Protein AF-A0A7V3D584-F1 (afdb_monomer_lite)

pLDDT: mean 81.82, std 14.15, range [46.34, 98.56]

Sequence (117 aa):
MLELLAQSGSLTDSLTISPRLVRPLLVFGVLILVLASFGKVPLKYNFRNLIVRWKITLLTALAFTLVVALMTVMLAFVNGMYRLSQGSGQPGNVIVLADGATDELFSNLGYRDTSEV

Secondary structure (DSSP, 8-state):
--GGGGGGSSSSTT----HHHHHHHHHHHHHHHHHHHTT---HHHHHHHHHHTHHHHHHHHHHHHHHHHHHHHHHHHHHHHHHHHHHT--TT------TT-SSGGG----TTGGG--

Radius of gyration: 26.92 Å; chains: 1; bounding box: 64×36×62 Å

Foldseek 3Di:
DVVVVVVPPPPVVVPPPPPVVVVVVVVVVVVVVVVVPPPDDPVVVVVVVCVVPVPVNVVVVVVVVVVVVVVVVVVVVVVVVVVVVVVPDDPPDDDDFDPPDPDPVRGDQDPVNVVVD

Structure (mmCIF, N/CA/C/O backbone):
data_AF-A0A7V3D584-F1
#
_entry.id   AF-A0A7V3D584-F1
#
loop_
_atom_site.group_PDB
_atom_site.id
_atom_site.type_symbol
_atom_site.label_atom_id
_atom_site.label_alt_id
_atom_site.label_comp_id
_atom_site.label_asym_id
_atom_site.label_entity_id
_atom_site.label_seq_id
_atom_site.pdbx_PDB_ins_code
_atom_site.Cartn_x
_atom_site.Cartn_y
_atom_site.Cartn_z
_atom_site.occupancy
_atom_site.B_iso_or_equiv
_atom_site.auth_seq_id
_atom_site.auth_comp_id
_atom_site.auth_asym_id
_atom_site.auth_atom_id
_atom_site.pdbx_PDB_model_num
ATOM 1 N N . MET A 1 1 ? 3.254 -18.946 32.920 1.00 46.72 1 MET A N 1
ATOM 2 C CA . MET A 1 1 ? 4.321 -19.099 31.900 1.00 46.72 1 MET A CA 1
ATOM 3 C C . MET A 1 1 ? 3.966 -20.126 30.819 1.00 46.72 1 MET A C 1
ATOM 5 O O . MET A 1 1 ? 4.335 -19.897 29.680 1.00 46.72 1 MET A O 1
ATOM 9 N N . LEU A 1 2 ? 3.218 -21.200 31.127 1.00 46.34 2 LEU A N 1
ATOM 10 C CA . LEU A 1 2 ? 2.817 -22.226 30.143 1.00 46.34 2 LEU A CA 1
ATOM 11 C C . LEU A 1 2 ? 1.574 -21.881 29.290 1.00 46.34 2 LEU A C 1
ATOM 13 O O . LEU A 1 2 ? 1.390 -22.491 28.246 1.00 46.34 2 LEU A O 1
ATOM 17 N N . GLU A 1 3 ? 0.773 -20.871 29.652 1.00 52.44 3 GLU A N 1
ATOM 18 C CA . GLU A 1 3 ? -0.358 -20.409 28.817 1.00 52.44 3 GLU A CA 1
ATOM 19 C C . GLU A 1 3 ? 0.030 -19.416 27.704 1.00 52.44 3 GLU A C 1
ATOM 21 O O . GLU A 1 3 ? -0.744 -19.186 26.782 1.00 52.44 3 GLU A O 1
ATOM 26 N N . LEU A 1 4 ? 1.253 -18.867 27.723 1.00 49.66 4 LEU A N 1
ATOM 27 C CA . LEU A 1 4 ? 1.717 -17.906 26.707 1.00 49.66 4 LEU A CA 1
ATOM 28 C C . LEU A 1 4 ? 2.209 -18.567 25.404 1.00 49.66 4 LEU A C 1
ATOM 30 O O . LEU A 1 4 ? 2.484 -17.865 24.437 1.00 49.66 4 LEU A O 1
ATOM 34 N N . LEU A 1 5 ? 2.300 -19.902 25.351 1.00 48.53 5 LEU A N 1
ATOM 35 C CA . LEU A 1 5 ? 2.687 -20.651 24.143 1.00 48.53 5 LEU A CA 1
ATOM 36 C C . LEU A 1 5 ? 1.483 -21.168 23.331 1.00 48.53 5 LEU A C 1
ATOM 38 O O . LEU A 1 5 ? 1.647 -21.521 22.163 1.00 48.53 5 LEU A O 1
ATOM 42 N N . ALA A 1 6 ? 0.272 -21.164 23.904 1.00 52.62 6 ALA A N 1
ATOM 43 C CA . ALA A 1 6 ? -0.957 -21.583 23.218 1.00 52.62 6 ALA A CA 1
ATOM 44 C C . ALA A 1 6 ? -1.510 -20.506 22.261 1.00 52.62 6 ALA A C 1
ATOM 46 O O . ALA A 1 6 ? -2.248 -20.815 21.330 1.00 52.62 6 ALA A O 1
ATOM 47 N N . GLN A 1 7 ? -1.084 -19.249 22.420 1.00 52.94 7 GLN A N 1
ATOM 48 C CA . GLN A 1 7 ? -1.416 -18.131 21.530 1.00 52.94 7 GLN A CA 1
ATOM 49 C C . GLN A 1 7 ? -0.432 -18.014 20.346 1.00 52.94 7 GLN A C 1
ATOM 51 O O . GLN A 1 7 ? -0.128 -16.926 19.875 1.00 52.94 7 GLN A O 1
ATOM 56 N N . SER A 1 8 ? 0.110 -19.138 19.871 1.00 52.09 8 SER A N 1
ATOM 57 C CA . SER A 1 8 ? 0.903 -19.204 18.631 1.00 52.09 8 SER A CA 1
ATOM 58 C C . SER A 1 8 ? 0.227 -20.024 17.522 1.00 52.09 8 SER A C 1
ATOM 60 O O . SER A 1 8 ? 0.700 -20.021 16.390 1.00 52.09 8 SER A O 1
ATOM 62 N N . GLY A 1 9 ? -0.908 -20.676 17.816 1.00 55.09 9 GLY A N 1
ATOM 63 C CA . GLY A 1 9 ? -1.605 -21.569 16.883 1.00 55.09 9 GLY A CA 1
ATOM 64 C C . GLY A 1 9 ? -2.608 -20.913 15.924 1.00 55.09 9 GLY A C 1
ATOM 65 O O . GLY A 1 9 ? -3.108 -21.594 15.045 1.00 55.09 9 GLY A O 1
ATOM 66 N N . SER A 1 10 ? -2.923 -19.616 16.038 1.00 55.81 10 SER A N 1
ATOM 67 C CA . SER A 1 10 ? -4.038 -19.013 15.274 1.00 55.81 10 SER A CA 1
ATOM 68 C C . SER A 1 10 ? -3.647 -18.184 14.042 1.00 55.81 10 SER A C 1
ATOM 70 O O . SER A 1 10 ? -4.525 -17.668 13.352 1.00 55.81 10 SER A O 1
ATOM 72 N N . LEU A 1 11 ? -2.355 -18.049 13.726 1.00 50.94 11 LEU A N 1
ATOM 73 C CA . LEU A 1 11 ? -1.904 -17.301 12.538 1.00 50.94 11 LEU A CA 1
ATOM 74 C C . LEU A 1 11 ? -1.680 -18.192 11.306 1.00 50.94 11 LEU A C 1
ATOM 76 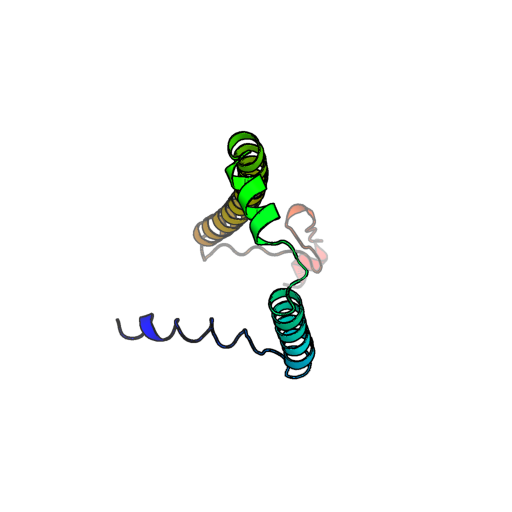O O . LEU A 1 11 ? -1.605 -17.684 10.190 1.00 50.94 11 LEU A O 1
ATOM 80 N N . THR A 1 12 ? -1.595 -19.510 11.494 1.00 57.50 12 THR A N 1
ATOM 81 C CA . THR A 1 12 ? -1.429 -20.502 10.420 1.00 57.50 12 THR A CA 1
ATOM 82 C C . THR A 1 12 ? -2.751 -21.120 9.968 1.00 57.50 12 THR A C 1
ATOM 84 O O . THR A 1 12 ? -2.862 -21.527 8.814 1.00 57.50 12 THR A O 1
ATOM 87 N N . ASP A 1 13 ? -3.769 -21.128 10.832 1.00 56.88 13 ASP A N 1
ATOM 88 C CA . ASP A 1 13 ? -5.075 -21.748 10.554 1.00 56.88 13 ASP A CA 1
ATOM 89 C C . ASP A 1 13 ? -5.997 -20.874 9.680 1.00 56.88 13 ASP A C 1
ATOM 91 O O . ASP A 1 13 ? -6.946 -21.369 9.072 1.00 56.88 13 ASP A O 1
ATOM 95 N N . SER A 1 14 ? -5.706 -19.574 9.552 1.00 56.47 14 SER A N 1
ATOM 96 C CA . SER A 1 14 ? -6.453 -18.645 8.688 1.00 56.47 14 SER A CA 1
ATOM 97 C C . SER A 1 14 ? -6.047 -18.718 7.209 1.00 56.47 14 SER A C 1
ATOM 99 O O . SER A 1 14 ? -6.767 -18.220 6.343 1.00 56.47 14 SER A O 1
ATOM 101 N N . LEU A 1 15 ? -4.938 -19.393 6.888 1.00 57.41 15 LEU A N 1
ATOM 102 C CA . LEU A 1 15 ? -4.496 -19.664 5.518 1.00 57.41 15 LEU A CA 1
ATOM 103 C C . LEU A 1 15 ? -5.101 -20.977 4.999 1.00 57.41 15 LEU A C 1
ATOM 105 O O . LEU A 1 15 ? -4.400 -21.831 4.455 1.00 57.41 15 LEU A O 1
ATOM 109 N N . THR A 1 16 ? -6.418 -21.151 5.123 1.00 64.06 16 THR A N 1
ATOM 110 C CA . THR A 1 16 ? -7.140 -22.220 4.416 1.00 64.06 16 THR A CA 1
ATOM 111 C C . THR A 1 16 ? -7.205 -21.879 2.923 1.00 64.06 16 THR A C 1
ATOM 113 O O . THR A 1 16 ? -8.223 -21.446 2.383 1.00 64.06 16 THR A O 1
ATOM 116 N N . ILE A 1 17 ? -6.073 -22.028 2.225 1.00 65.12 17 ILE A N 1
ATOM 117 C CA . ILE A 1 17 ? -5.987 -21.761 0.789 1.00 65.12 17 ILE A CA 1
ATOM 118 C C . ILE A 1 17 ? -6.870 -22.778 0.070 1.00 65.12 17 ILE A C 1
ATOM 120 O O . ILE A 1 17 ? -6.565 -23.970 0.014 1.00 65.12 17 ILE A O 1
ATOM 124 N N . SER A 1 18 ? -7.983 -22.301 -0.493 1.00 71.44 18 SER A N 1
ATOM 125 C CA . SER A 1 18 ? -8.888 -23.167 -1.242 1.00 71.44 18 SER A CA 1
ATOM 126 C C . SER A 1 18 ? -8.120 -23.868 -2.384 1.00 71.44 18 SER A C 1
ATOM 128 O O . SER A 1 18 ? -7.465 -23.197 -3.193 1.00 71.44 18 SER A O 1
ATOM 130 N N . PRO A 1 19 ? -8.195 -25.211 -2.515 1.00 72.94 19 PRO A N 1
ATOM 131 C CA . PRO A 1 19 ? -7.391 -25.968 -3.488 1.00 72.94 19 PRO A CA 1
ATOM 132 C C . PRO A 1 19 ? -7.617 -25.551 -4.949 1.00 72.94 19 PRO A C 1
ATOM 134 O O . PRO A 1 19 ? -6.797 -25.817 -5.828 1.00 72.94 19 PRO A O 1
ATOM 137 N N . ARG A 1 20 ? -8.744 -24.879 -5.216 1.00 77.25 20 ARG A N 1
ATOM 138 C CA . ARG A 1 20 ? -9.121 -24.360 -6.532 1.00 77.25 20 ARG A CA 1
ATOM 139 C C . ARG A 1 20 ? -8.316 -23.120 -6.936 1.00 77.25 20 ARG A C 1
ATOM 141 O O . ARG A 1 20 ? -8.070 -22.960 -8.125 1.00 77.25 20 ARG A O 1
ATOM 148 N N . LEU A 1 21 ? -7.865 -22.295 -5.982 1.00 76.38 21 LEU A N 1
ATOM 149 C CA . LEU A 1 21 ? -7.059 -21.089 -6.242 1.00 76.38 21 LEU A CA 1
ATOM 150 C C . LEU A 1 21 ? -5.555 -21.378 -6.336 1.00 76.38 21 LEU A C 1
ATOM 152 O O . LEU A 1 21 ? -4.828 -20.644 -7.000 1.00 76.38 21 LEU A O 1
ATOM 156 N N . VAL A 1 22 ? -5.088 -22.484 -5.751 1.00 81.44 22 VAL A N 1
ATOM 157 C CA . VAL A 1 22 ? -3.673 -22.891 -5.822 1.00 81.44 22 VAL A CA 1
ATOM 158 C C . VAL A 1 22 ? -3.251 -23.202 -7.258 1.00 81.44 22 VAL A C 1
ATOM 160 O O . VAL A 1 22 ? -2.168 -22.816 -7.686 1.00 81.44 22 VAL A O 1
ATOM 163 N N . ARG A 1 23 ? -4.116 -23.873 -8.028 1.00 84.94 23 ARG A N 1
ATOM 164 C CA . ARG A 1 23 ? -3.834 -24.267 -9.418 1.00 84.94 23 ARG A CA 1
ATOM 165 C C . ARG A 1 23 ? -3.572 -23.077 -10.352 1.00 84.94 23 ARG A C 1
ATOM 167 O O . ARG A 1 23 ? -2.517 -23.085 -10.980 1.00 84.94 23 ARG A O 1
ATOM 174 N N . PRO A 1 24 ? -4.448 -22.059 -10.466 1.00 88.00 24 PRO A N 1
ATOM 175 C CA . PRO A 1 24 ? -4.176 -20.914 -11.332 1.00 88.00 24 PRO A CA 1
ATOM 176 C C . PRO A 1 24 ? -2.968 -20.106 -10.855 1.00 88.00 24 PRO A C 1
ATOM 178 O O . PRO A 1 24 ? -2.214 -19.619 -11.688 1.00 88.00 24 PRO A O 1
ATOM 181 N N . LEU A 1 25 ? -2.737 -20.012 -9.542 1.00 87.81 25 LEU A N 1
ATOM 182 C CA . LEU A 1 25 ? -1.601 -19.279 -8.981 1.00 87.81 25 LEU A CA 1
ATOM 183 C C . LEU A 1 25 ? -0.268 -19.982 -9.284 1.00 87.81 25 LEU A C 1
ATOM 185 O O . LEU A 1 25 ? 0.693 -19.329 -9.687 1.00 87.81 25 LEU A O 1
ATOM 189 N N . LEU A 1 26 ? -0.239 -21.317 -9.203 1.00 88.81 26 LEU A N 1
ATOM 190 C CA . LEU A 1 26 ? 0.890 -22.126 -9.666 1.00 88.81 26 LEU A CA 1
ATOM 191 C C . LEU A 1 26 ? 1.100 -22.006 -11.174 1.00 88.81 26 LEU A C 1
ATOM 193 O O . LEU A 1 26 ? 2.225 -21.778 -11.602 1.00 88.81 26 LEU A O 1
ATOM 197 N N . VAL A 1 27 ? 0.043 -22.127 -11.981 1.00 91.62 27 VAL A N 1
ATOM 198 C CA . VAL A 1 27 ? 0.143 -21.989 -13.444 1.00 91.62 27 VAL A CA 1
ATOM 199 C C . VAL A 1 27 ? 0.671 -20.606 -13.817 1.00 91.62 27 VAL A C 1
ATOM 201 O O . VAL A 1 27 ? 1.560 -20.511 -14.654 1.00 91.62 27 VAL A O 1
ATOM 204 N N . PHE A 1 28 ? 0.190 -19.546 -13.169 1.00 90.56 28 PHE A N 1
ATOM 205 C CA . PHE A 1 28 ? 0.657 -18.180 -13.388 1.00 90.56 28 PHE A CA 1
ATOM 206 C C . PHE A 1 28 ? 2.122 -17.999 -12.971 1.00 90.56 28 PHE A C 1
ATOM 208 O O . PHE A 1 28 ? 2.907 -17.422 -13.720 1.00 90.56 28 PHE A O 1
ATOM 215 N N . GLY A 1 29 ? 2.519 -18.549 -11.820 1.00 91.00 29 GLY A N 1
ATOM 216 C CA . GLY A 1 29 ? 3.911 -18.548 -11.370 1.00 91.00 29 GLY A CA 1
ATOM 217 C C . GLY A 1 29 ? 4.840 -19.294 -12.331 1.00 91.00 29 GLY A C 1
ATOM 218 O O . GLY A 1 29 ? 5.872 -18.754 -12.725 1.00 91.00 29 GLY A O 1
ATOM 219 N N . VAL A 1 30 ? 4.449 -20.496 -12.773 1.00 91.19 30 VAL A N 1
ATOM 220 C CA . VAL A 1 30 ? 5.193 -21.280 -13.773 1.00 91.19 30 VAL A CA 1
ATOM 221 C C . VAL A 1 30 ? 5.248 -20.543 -15.108 1.00 91.19 30 VAL A C 1
ATOM 223 O O . VAL A 1 30 ? 6.313 -20.484 -15.710 1.00 91.19 30 VAL A O 1
ATOM 226 N N . LEU A 1 31 ? 4.151 -19.926 -15.552 1.00 89.19 31 LEU A N 1
ATOM 227 C CA . LEU A 1 31 ? 4.102 -19.124 -16.775 1.00 89.19 31 LEU A CA 1
ATOM 228 C C . LEU A 1 31 ? 5.077 -17.941 -16.708 1.00 89.19 31 LEU A C 1
ATOM 230 O O . LEU A 1 31 ? 5.817 -17.720 -17.663 1.00 89.19 31 LEU A O 1
ATOM 234 N N . ILE A 1 32 ? 5.117 -17.211 -15.588 1.00 87.50 32 ILE A N 1
ATOM 235 C CA . ILE A 1 32 ? 6.080 -16.123 -15.362 1.00 87.50 32 ILE A CA 1
ATOM 236 C C . ILE A 1 32 ? 7.513 -16.653 -15.417 1.00 87.50 32 ILE A C 1
ATOM 238 O O . ILE A 1 32 ? 8.365 -16.035 -16.054 1.00 87.50 32 ILE A O 1
ATOM 242 N N . LEU A 1 33 ? 7.780 -17.793 -14.779 1.00 86.62 33 LEU A N 1
ATOM 243 C CA . LEU A 1 33 ? 9.111 -18.401 -14.732 1.00 86.62 33 LEU A CA 1
ATOM 244 C C . LEU A 1 33 ? 9.552 -18.859 -16.130 1.00 86.62 33 LEU A C 1
ATOM 246 O O . LEU A 1 33 ? 10.656 -18.544 -16.560 1.00 86.62 33 LEU A O 1
ATOM 250 N N . VAL A 1 34 ? 8.654 -19.492 -16.887 1.00 87.25 34 VAL A N 1
ATOM 251 C CA . VAL A 1 34 ? 8.845 -19.858 -18.296 1.00 87.25 34 VAL A CA 1
ATOM 252 C C . VAL A 1 34 ? 9.102 -18.606 -19.139 1.00 87.25 34 VAL A C 1
ATOM 254 O O . VAL A 1 34 ? 10.110 -18.553 -19.836 1.00 87.25 34 VAL A O 1
ATOM 257 N N . LEU A 1 35 ? 8.281 -17.554 -19.042 1.00 84.06 35 LEU A N 1
ATOM 258 C CA . LEU A 1 35 ? 8.512 -16.298 -19.773 1.00 84.06 35 LEU A CA 1
ATOM 259 C C . LEU A 1 35 ? 9.866 -15.661 -19.429 1.00 84.06 35 LEU A C 1
ATOM 261 O O . LEU A 1 35 ? 10.540 -15.128 -20.312 1.00 84.06 35 LEU A O 1
ATOM 265 N N . ALA A 1 36 ? 10.261 -15.712 -18.157 1.00 79.81 36 ALA A N 1
ATOM 266 C CA . ALA A 1 36 ? 11.539 -15.191 -17.693 1.00 79.81 36 ALA A CA 1
ATOM 267 C C . ALA A 1 36 ? 12.727 -16.038 -18.190 1.00 79.81 36 ALA A C 1
ATOM 269 O O . ALA A 1 36 ? 13.761 -15.474 -18.552 1.00 79.81 36 ALA A O 1
ATOM 270 N N . SER A 1 37 ? 12.589 -17.369 -18.246 1.00 78.75 37 SER A N 1
ATOM 271 C CA . SER A 1 37 ? 13.627 -18.304 -18.708 1.00 78.75 37 SER A CA 1
ATOM 272 C C . SER A 1 37 ? 13.762 -18.355 -20.231 1.00 78.75 37 SER A C 1
ATOM 274 O O . SER A 1 37 ? 14.882 -18.427 -20.736 1.00 78.75 37 SER A O 1
ATOM 276 N N . PHE A 1 38 ? 12.665 -18.243 -20.985 1.00 75.88 38 PHE A N 1
ATOM 277 C CA . PHE A 1 38 ? 12.665 -18.170 -22.452 1.00 75.88 38 PHE A CA 1
ATOM 278 C C . PHE A 1 38 ? 13.029 -16.754 -22.956 1.00 75.88 38 PHE A C 1
ATOM 280 O O . PHE A 1 38 ? 12.366 -16.164 -23.804 1.00 75.88 38 PHE A O 1
ATOM 287 N N . GLY A 1 39 ? 14.120 -16.198 -22.424 1.00 63.69 39 GLY A N 1
ATOM 288 C CA . GLY A 1 39 ? 15.165 -15.476 -23.161 1.00 63.69 39 GLY A CA 1
ATOM 289 C C . GLY A 1 39 ? 14.836 -14.239 -24.006 1.00 63.69 39 GLY A C 1
ATOM 290 O O . GLY A 1 39 ? 15.724 -13.788 -24.726 1.00 63.69 39 GLY A O 1
ATOM 291 N N . LYS A 1 40 ? 13.626 -13.670 -23.968 1.00 65.94 40 LYS A N 1
ATOM 292 C CA . LYS A 1 40 ? 13.298 -12.439 -24.723 1.00 65.94 40 LYS A CA 1
ATOM 293 C C . LYS A 1 40 ? 12.764 -11.279 -23.887 1.00 65.94 40 LYS A C 1
ATOM 295 O O . LYS A 1 40 ? 12.526 -10.212 -24.445 1.00 65.94 40 LYS A O 1
ATOM 300 N N . VAL A 1 41 ? 12.634 -11.425 -22.568 1.00 68.19 41 VAL A N 1
ATOM 301 C CA . VAL A 1 41 ? 12.308 -10.291 -21.692 1.00 68.19 41 VAL A CA 1
ATOM 302 C C . VAL A 1 41 ? 13.616 -9.672 -21.188 1.00 68.19 41 VAL A C 1
ATOM 304 O O . VAL A 1 41 ? 14.321 -10.308 -20.401 1.00 68.19 41 VAL A O 1
ATOM 307 N N . PRO A 1 42 ? 13.987 -8.446 -21.603 1.00 74.19 42 PRO A N 1
ATOM 308 C CA . PRO A 1 42 ? 15.236 -7.811 -21.191 1.00 74.19 42 PRO A CA 1
ATOM 309 C C . PRO A 1 42 ? 15.146 -7.270 -19.748 1.00 74.19 42 PRO A C 1
ATOM 311 O O . PRO A 1 42 ? 15.323 -6.080 -19.494 1.00 74.19 42 PRO A O 1
ATOM 314 N N . LEU A 1 43 ? 14.906 -8.146 -18.765 1.00 76.25 43 LEU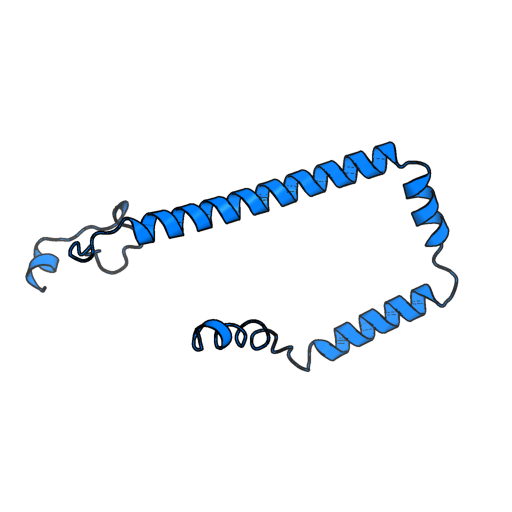 A N 1
ATOM 315 C CA . LEU A 1 43 ? 14.802 -7.788 -17.341 1.00 76.25 43 LEU A CA 1
ATOM 316 C C . LEU A 1 43 ? 16.084 -7.121 -16.829 1.00 76.25 43 LEU A C 1
ATOM 318 O O . LEU A 1 43 ? 16.029 -6.117 -16.120 1.00 76.25 43 LEU A O 1
ATOM 322 N N . LYS A 1 44 ? 17.247 -7.614 -17.270 1.00 80.12 44 LYS A N 1
ATOM 323 C CA . LYS A 1 44 ? 18.556 -7.032 -16.942 1.00 80.12 44 LYS A CA 1
ATOM 324 C C . LYS A 1 44 ? 18.686 -5.581 -17.418 1.00 80.12 44 LYS A C 1
ATOM 326 O O . LYS A 1 44 ? 19.342 -4.782 -16.754 1.00 80.12 44 LYS A O 1
ATOM 331 N N . TYR A 1 45 ? 18.057 -5.226 -18.540 1.00 82.06 45 TYR A N 1
ATOM 332 C CA . TYR A 1 45 ? 18.061 -3.852 -19.042 1.00 82.06 45 TYR A CA 1
ATOM 333 C C . TYR A 1 45 ? 17.201 -2.939 -18.164 1.00 82.06 45 TYR A C 1
ATOM 335 O O . TYR A 1 45 ? 17.669 -1.874 -17.766 1.00 82.06 45 TYR A O 1
ATOM 343 N N . ASN A 1 46 ? 15.996 -3.389 -17.795 1.00 80.88 46 ASN A N 1
ATOM 344 C CA . ASN A 1 46 ? 15.097 -2.639 -16.915 1.00 80.88 46 ASN A CA 1
ATOM 345 C C . ASN A 1 46 ? 15.733 -2.388 -15.542 1.00 80.88 46 ASN A C 1
ATOM 347 O O . ASN A 1 46 ? 15.781 -1.246 -15.093 1.00 80.88 46 ASN A O 1
ATOM 351 N N . PHE A 1 47 ? 16.321 -3.413 -14.916 1.00 84.62 47 PHE A N 1
ATOM 352 C CA . PHE A 1 47 ? 17.031 -3.251 -13.641 1.00 84.62 47 PHE A CA 1
ATOM 353 C C . PHE A 1 47 ? 18.237 -2.317 -13.749 1.00 84.62 47 PHE A C 1
ATOM 355 O O . PHE A 1 47 ? 18.431 -1.452 -12.894 1.00 84.62 47 PHE A O 1
ATOM 362 N N . ARG A 1 48 ? 19.028 -2.431 -14.823 1.00 86.50 48 ARG A N 1
ATOM 363 C CA . ARG A 1 48 ? 20.141 -1.503 -15.056 1.00 86.50 48 ARG A CA 1
ATOM 364 C C . ARG A 1 48 ? 19.642 -0.067 -15.215 1.00 86.50 48 ARG A C 1
ATOM 366 O O . ARG A 1 48 ? 20.274 0.843 -14.694 1.00 86.50 48 ARG A O 1
ATOM 373 N N . ASN A 1 49 ? 18.508 0.143 -15.881 1.00 84.12 49 ASN A N 1
ATOM 374 C CA . ASN A 1 49 ? 17.909 1.467 -16.037 1.00 84.12 49 ASN A CA 1
ATOM 375 C C . ASN A 1 49 ? 17.485 2.085 -14.689 1.00 84.12 49 ASN A C 1
ATOM 377 O O . ASN A 1 49 ? 17.721 3.274 -14.473 1.00 84.12 49 ASN A O 1
ATOM 381 N N . LEU A 1 50 ? 16.950 1.282 -13.760 1.00 87.44 50 LEU A N 1
ATOM 382 C CA . LEU A 1 50 ? 16.625 1.733 -12.398 1.00 87.44 50 LEU A CA 1
ATOM 383 C C . LEU A 1 50 ? 17.878 2.191 -11.632 1.00 87.44 50 LEU A C 1
ATOM 385 O O . LEU A 1 50 ? 17.856 3.233 -10.979 1.00 87.44 50 LEU A O 1
ATOM 389 N N . ILE A 1 51 ? 18.988 1.456 -11.765 1.00 88.56 51 ILE A N 1
ATOM 390 C CA . ILE A 1 51 ? 20.265 1.775 -11.103 1.00 88.56 51 ILE A CA 1
ATOM 391 C C . ILE A 1 51 ? 20.919 3.019 -11.724 1.00 88.56 51 ILE A C 1
ATOM 393 O O . ILE A 1 51 ? 21.393 3.900 -11.009 1.00 88.56 51 ILE A O 1
ATOM 397 N N . VAL A 1 52 ? 20.912 3.139 -13.055 1.00 91.19 52 VAL A N 1
ATOM 398 C CA . VAL A 1 52 ? 21.491 4.299 -13.757 1.00 91.19 52 VAL A CA 1
ATOM 399 C C . VAL A 1 52 ? 20.734 5.590 -13.413 1.00 91.19 52 VAL A C 1
ATOM 401 O O . VAL A 1 52 ? 21.349 6.648 -13.292 1.00 91.19 52 VAL A O 1
ATOM 404 N N . ARG A 1 53 ? 19.414 5.516 -13.190 1.00 89.94 53 ARG A N 1
ATOM 405 C CA . ARG A 1 53 ? 18.564 6.648 -12.770 1.00 89.94 53 ARG A CA 1
ATOM 406 C C . ARG A 1 53 ? 18.096 6.517 -11.316 1.00 89.94 53 ARG A C 1
ATOM 408 O O . ARG A 1 53 ? 16.932 6.781 -11.005 1.00 89.94 53 ARG A O 1
ATOM 415 N N . TRP A 1 54 ? 19.003 6.137 -10.417 1.00 90.19 54 TRP A N 1
ATOM 416 C CA . TRP A 1 54 ? 18.677 5.858 -9.013 1.00 90.19 54 TRP A CA 1
ATOM 417 C C . TRP A 1 54 ? 18.001 7.031 -8.290 1.00 90.19 54 TRP A C 1
ATOM 419 O O . TRP A 1 54 ? 17.124 6.802 -7.470 1.00 90.19 54 TRP A O 1
ATOM 429 N N . LYS A 1 55 ? 18.335 8.285 -8.629 1.00 93.56 55 LYS A N 1
ATOM 430 C CA . LYS A 1 55 ? 17.752 9.475 -7.983 1.00 93.56 55 LYS A CA 1
ATOM 431 C C . LYS A 1 55 ? 16.242 9.593 -8.206 1.00 93.56 55 LYS A C 1
ATOM 433 O O . LYS A 1 55 ? 15.494 9.754 -7.250 1.00 93.56 55 LYS A O 1
ATOM 438 N N . ILE A 1 56 ? 15.793 9.493 -9.461 1.00 94.44 56 ILE A N 1
ATOM 439 C CA . ILE A 1 56 ? 14.364 9.586 -9.798 1.00 94.44 56 ILE A CA 1
ATOM 440 C C . ILE A 1 56 ? 13.630 8.350 -9.275 1.00 94.44 56 ILE A C 1
ATOM 442 O O . ILE A 1 56 ? 12.580 8.482 -8.658 1.00 94.44 56 ILE A O 1
ATOM 446 N 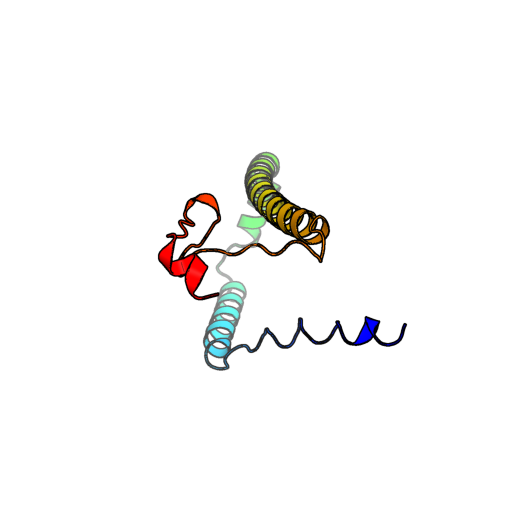N . THR A 1 57 ? 14.215 7.163 -9.451 1.00 93.12 57 THR A N 1
ATOM 447 C CA . THR A 1 57 ? 13.632 5.908 -8.952 1.00 93.12 57 THR A CA 1
ATOM 448 C C . THR A 1 57 ? 13.434 5.941 -7.434 1.00 93.12 57 THR A C 1
ATOM 450 O O . THR A 1 57 ? 12.377 5.553 -6.943 1.00 93.12 57 THR A O 1
ATOM 453 N N . LEU A 1 58 ? 14.421 6.449 -6.688 1.00 94.69 58 LEU A N 1
ATOM 454 C CA . LEU A 1 58 ? 14.347 6.585 -5.235 1.00 94.69 58 LEU A CA 1
ATOM 455 C C . LEU A 1 58 ? 13.294 7.612 -4.818 1.00 94.69 58 LEU A C 1
ATOM 457 O O . LEU A 1 58 ? 12.549 7.347 -3.883 1.00 94.69 58 LEU A O 1
ATOM 461 N N . LEU A 1 59 ? 13.175 8.736 -5.531 1.00 96.75 59 LEU A N 1
ATOM 462 C CA . LEU A 1 59 ? 12.122 9.722 -5.275 1.00 96.75 59 LEU A CA 1
ATOM 463 C C . LEU A 1 59 ? 10.724 9.105 -5.434 1.00 96.75 59 LEU A C 1
ATOM 465 O O . LEU A 1 59 ? 9.867 9.290 -4.571 1.00 96.75 59 LEU A O 1
ATOM 469 N N . THR A 1 60 ? 10.503 8.335 -6.501 1.00 95.19 60 THR A N 1
ATOM 470 C CA . THR A 1 60 ? 9.233 7.634 -6.730 1.00 95.19 60 THR A CA 1
ATOM 471 C C . THR A 1 60 ? 8.968 6.589 -5.645 1.00 95.19 60 THR A C 1
ATOM 473 O O . THR A 1 60 ? 7.877 6.554 -5.081 1.00 95.19 60 THR A O 1
ATOM 476 N N . ALA A 1 61 ? 9.965 5.769 -5.302 1.00 96.06 61 ALA A N 1
ATOM 477 C CA . ALA A 1 61 ? 9.837 4.766 -4.246 1.00 96.06 61 ALA A CA 1
ATOM 478 C C . ALA A 1 61 ? 9.541 5.398 -2.875 1.00 96.06 61 ALA A C 1
ATOM 480 O O . ALA A 1 61 ? 8.690 4.896 -2.140 1.00 96.06 61 ALA A O 1
ATOM 481 N N . LEU A 1 62 ? 10.191 6.519 -2.548 1.00 97.81 62 LEU A N 1
ATOM 482 C CA . LEU A 1 62 ? 9.955 7.275 -1.318 1.00 97.81 62 LEU A CA 1
ATOM 483 C C . LEU A 1 62 ? 8.521 7.808 -1.290 1.00 97.81 62 LEU A C 1
ATOM 485 O O . LEU A 1 62 ? 7.827 7.598 -0.299 1.00 97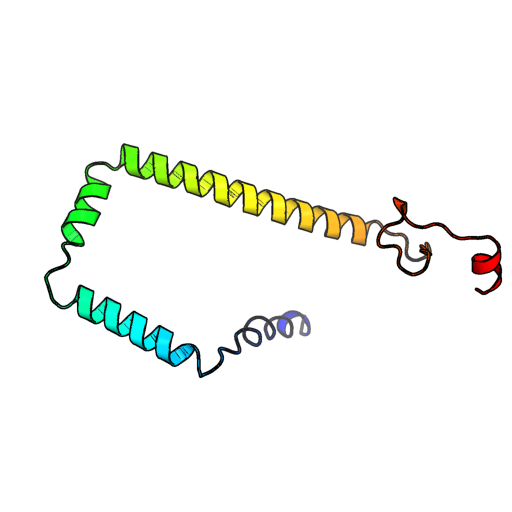.81 62 LEU A O 1
ATOM 489 N N . ALA A 1 63 ? 8.044 8.415 -2.381 1.00 97.38 63 ALA A N 1
ATOM 490 C CA . ALA A 1 63 ? 6.676 8.920 -2.463 1.00 97.38 63 ALA A CA 1
ATOM 491 C C . ALA A 1 63 ? 5.639 7.824 -2.159 1.00 97.38 63 ALA A C 1
ATOM 493 O O . ALA A 1 63 ? 4.780 8.015 -1.300 1.00 97.38 63 ALA A O 1
ATOM 494 N N . PHE A 1 64 ? 5.760 6.648 -2.786 1.00 98.00 64 PHE A N 1
ATOM 495 C CA . PHE A 1 64 ? 4.866 5.520 -2.500 1.00 98.00 64 PHE A CA 1
ATOM 496 C C . PHE A 1 64 ? 5.005 5.005 -1.065 1.00 98.00 64 PHE A C 1
ATOM 498 O O . PHE A 1 64 ? 3.999 4.760 -0.400 1.00 98.00 64 PHE A O 1
ATOM 505 N N . THR A 1 65 ? 6.237 4.874 -0.570 1.00 98.25 65 THR A N 1
ATOM 506 C CA . THR A 1 65 ? 6.502 4.408 0.799 1.00 98.25 65 THR A CA 1
ATOM 507 C C . THR A 1 65 ? 5.856 5.330 1.823 1.00 98.25 65 THR A C 1
ATOM 509 O O . THR A 1 65 ? 5.228 4.853 2.762 1.00 98.25 65 THR A O 1
ATOM 512 N N . LEU A 1 66 ? 5.958 6.644 1.624 1.00 98.31 66 LEU A N 1
ATOM 513 C CA . LEU A 1 66 ? 5.359 7.638 2.505 1.00 98.31 66 LEU A CA 1
ATOM 514 C C . LEU A 1 66 ? 3.833 7.514 2.523 1.00 98.31 66 LEU A C 1
ATOM 516 O O . LEU A 1 66 ? 3.248 7.497 3.600 1.00 98.31 66 LEU A O 1
ATOM 520 N N . VAL A 1 67 ? 3.187 7.365 1.363 1.00 98.38 67 VAL A N 1
ATOM 521 C CA . VAL A 1 67 ? 1.726 7.185 1.286 1.00 98.38 67 VAL A CA 1
ATOM 522 C C . VAL A 1 67 ? 1.283 5.919 2.024 1.00 98.38 67 VAL A C 1
ATOM 524 O O . VAL A 1 67 ? 0.376 5.973 2.854 1.00 98.38 67 VAL A O 1
ATOM 527 N N . VAL A 1 68 ? 1.946 4.787 1.774 1.00 98.25 68 VAL A N 1
ATOM 528 C CA . VAL A 1 68 ? 1.631 3.517 2.449 1.00 98.25 68 VAL A CA 1
ATOM 529 C C . VAL A 1 68 ? 1.889 3.614 3.954 1.00 98.25 68 VAL A C 1
ATOM 531 O O . VAL A 1 68 ? 1.075 3.139 4.749 1.00 98.25 68 VAL A O 1
ATOM 534 N N . ALA A 1 69 ? 2.983 4.262 4.362 1.00 98.38 69 ALA A N 1
ATOM 535 C CA . ALA A 1 69 ? 3.301 4.489 5.765 1.00 98.38 69 ALA A CA 1
ATOM 536 C C . ALA A 1 69 ? 2.226 5.342 6.444 1.00 98.38 69 ALA A C 1
ATOM 538 O O . ALA A 1 69 ? 1.762 4.972 7.517 1.00 98.38 69 ALA A O 1
ATOM 539 N N . LEU A 1 70 ? 1.769 6.423 5.805 1.00 98.44 70 LEU A N 1
ATOM 540 C CA . LEU A 1 70 ? 0.678 7.248 6.325 1.00 98.44 70 LEU A CA 1
ATOM 541 C C . LEU A 1 70 ? -0.599 6.432 6.517 1.00 98.44 70 LEU A C 1
ATOM 543 O O . LEU A 1 70 ? -1.178 6.470 7.600 1.00 98.44 70 LEU A O 1
ATOM 547 N N . MET A 1 71 ? -1.015 5.655 5.511 1.00 98.56 71 MET A N 1
ATOM 548 C CA . MET A 1 71 ? -2.185 4.779 5.651 1.00 98.56 71 MET A CA 1
ATOM 549 C C . MET A 1 71 ? -2.017 3.804 6.819 1.00 98.56 71 MET A C 1
ATOM 551 O O . MET A 1 71 ? -2.909 3.675 7.655 1.00 98.56 71 MET A O 1
ATOM 555 N N . THR A 1 72 ? -0.853 3.168 6.919 1.00 98.19 72 THR A N 1
ATOM 556 C CA . THR A 1 72 ? -0.551 2.202 7.982 1.00 98.19 72 THR A CA 1
ATOM 557 C C . THR A 1 72 ? -0.585 2.855 9.365 1.00 98.19 72 THR A C 1
ATOM 559 O O . THR A 1 72 ? -1.190 2.307 10.283 1.00 98.19 72 THR A O 1
ATOM 562 N N . VAL A 1 73 ? 0.011 4.041 9.517 1.00 98.44 73 VAL A N 1
ATOM 563 C CA . VAL A 1 73 ? 0.025 4.798 10.777 1.00 98.44 73 VAL A CA 1
ATOM 564 C C . VAL A 1 73 ? -1.381 5.238 11.163 1.00 98.44 73 VAL A C 1
ATOM 566 O O . VAL A 1 73 ? -1.747 5.092 12.323 1.00 98.44 73 VAL A O 1
ATOM 569 N N . MET A 1 74 ? -2.195 5.716 10.219 1.00 98.44 74 MET A N 1
ATOM 570 C CA . MET A 1 74 ? -3.586 6.085 10.504 1.00 98.44 74 MET A CA 1
ATOM 571 C C . MET A 1 74 ? -4.403 4.879 10.982 1.00 98.44 74 MET A C 1
ATOM 573 O O . MET A 1 74 ? -5.115 4.981 11.979 1.00 98.44 74 MET A O 1
ATOM 577 N N . LEU A 1 75 ? -4.257 3.715 10.340 1.00 98.00 75 LEU A N 1
ATOM 578 C CA . LEU A 1 75 ? -4.917 2.486 10.793 1.00 98.00 75 LEU A CA 1
ATOM 579 C C . LEU A 1 75 ? -4.412 2.045 12.172 1.00 98.00 75 LEU A C 1
ATOM 581 O O . LEU A 1 75 ? -5.205 1.645 13.024 1.00 98.00 75 LEU A O 1
ATOM 585 N N . ALA A 1 76 ? -3.102 2.111 12.410 1.00 97.69 76 ALA A N 1
ATOM 586 C CA . ALA A 1 76 ? -2.517 1.778 13.704 1.00 97.69 76 ALA A CA 1
ATOM 587 C C . ALA A 1 76 ? -2.999 2.736 14.802 1.00 97.69 76 ALA A C 1
ATOM 589 O O . ALA A 1 76 ? -3.300 2.293 15.907 1.00 97.69 76 ALA A O 1
ATOM 590 N N . PHE A 1 77 ? -3.134 4.024 14.487 1.00 97.50 77 PHE A N 1
ATOM 591 C CA . PHE A 1 77 ? -3.665 5.039 15.387 1.00 97.50 77 PHE A CA 1
ATOM 592 C C . PHE A 1 77 ? -5.124 4.757 15.754 1.00 97.50 77 PHE A C 1
ATOM 594 O O . PHE A 1 77 ? -5.441 4.708 16.937 1.00 97.50 77 PHE A O 1
ATOM 601 N N . VAL A 1 78 ? -5.988 4.482 14.771 1.00 96.31 78 VAL A N 1
ATOM 602 C CA . VAL A 1 78 ? -7.392 4.103 15.017 1.00 96.31 78 VAL A CA 1
ATOM 603 C C . VAL A 1 78 ? -7.478 2.857 15.905 1.00 96.31 78 VAL A C 1
ATOM 605 O O . VAL A 1 78 ? -8.194 2.848 16.904 1.00 96.31 78 VAL A O 1
ATOM 608 N N . ASN A 1 79 ? -6.684 1.826 15.609 1.00 95.62 79 ASN A N 1
ATOM 609 C CA . ASN A 1 79 ? -6.597 0.634 16.457 1.00 95.62 79 ASN A CA 1
ATOM 610 C C . ASN A 1 79 ? -6.078 0.946 17.870 1.00 95.62 79 ASN A C 1
ATOM 612 O O . ASN A 1 79 ? -6.532 0.346 18.844 1.00 95.62 79 ASN A O 1
ATOM 616 N N . GLY A 1 80 ? -5.136 1.879 17.992 1.00 94.00 80 GLY A N 1
ATOM 617 C CA . GLY A 1 80 ? -4.644 2.381 19.270 1.00 94.00 80 GLY A CA 1
ATOM 618 C C . GLY A 1 80 ? -5.745 3.063 20.077 1.00 94.00 80 GLY A C 1
ATOM 619 O O . GLY A 1 80 ? -5.921 2.739 21.247 1.00 94.00 80 GLY A O 1
ATOM 620 N N . MET A 1 81 ? -6.536 3.930 19.443 1.00 94.62 81 MET A N 1
ATOM 621 C CA . MET A 1 81 ? -7.679 4.593 20.074 1.00 94.62 81 MET A CA 1
ATOM 622 C C . MET A 1 81 ? -8.705 3.581 20.588 1.00 94.62 81 MET A C 1
ATOM 624 O O . MET A 1 81 ? -9.082 3.660 21.754 1.00 94.62 81 MET A O 1
ATOM 628 N N . TYR A 1 82 ? -9.072 2.568 19.792 1.00 91.81 82 TYR A N 1
ATOM 629 C CA . TYR A 1 82 ? -9.965 1.499 20.260 1.00 91.81 82 TYR A CA 1
ATOM 630 C C . TYR A 1 82 ? -9.429 0.790 21.511 1.00 91.81 82 TYR A C 1
ATOM 632 O O . TYR A 1 82 ? -10.182 0.542 22.451 1.00 91.81 82 TYR A O 1
ATOM 640 N N . ARG A 1 83 ? -8.124 0.497 21.557 1.00 90.69 83 ARG A N 1
ATOM 641 C CA . ARG A 1 83 ? -7.489 -0.150 22.718 1.00 90.69 83 ARG A CA 1
ATOM 642 C C . ARG A 1 83 ? -7.487 0.745 23.956 1.00 90.69 83 ARG A C 1
ATOM 644 O O . ARG A 1 83 ? -7.722 0.250 25.055 1.00 90.69 83 ARG A O 1
ATOM 651 N N . LEU A 1 84 ? -7.230 2.041 23.783 1.00 91.19 84 LEU A N 1
ATOM 652 C CA . LEU A 1 84 ? -7.258 3.010 24.880 1.00 91.19 84 LEU A CA 1
ATOM 653 C C . LEU A 1 84 ? -8.674 3.155 25.449 1.00 91.19 84 LEU A C 1
ATOM 655 O O . LEU A 1 84 ? -8.846 3.069 26.663 1.00 91.19 84 LEU A O 1
ATOM 659 N N . SER A 1 85 ? -9.681 3.286 24.582 1.00 85.44 85 SER A N 1
ATOM 660 C CA . SER A 1 85 ? -11.083 3.428 24.990 1.00 85.44 85 SER A CA 1
ATOM 661 C C . SER A 1 85 ? -11.637 2.178 25.680 1.00 85.44 85 SER A C 1
ATOM 663 O O . SER A 1 85 ? -12.380 2.299 26.652 1.00 85.44 85 SER A O 1
ATOM 665 N N . GLN A 1 86 ? -11.246 0.978 25.236 1.00 83.25 86 GLN A N 1
ATOM 666 C CA . GLN A 1 86 ? -11.624 -0.273 25.909 1.00 83.25 86 GLN A CA 1
ATOM 667 C C . GLN A 1 86 ? -11.040 -0.372 27.326 1.00 83.25 86 GLN A C 1
ATOM 669 O O . GLN A 1 86 ? -11.709 -0.863 28.230 1.00 83.25 86 GLN A O 1
ATOM 674 N N . GLY A 1 87 ? -9.805 0.099 27.528 1.00 79.81 87 GLY A N 1
ATOM 675 C CA . GLY A 1 87 ? -9.138 0.055 28.832 1.00 79.81 87 GLY A CA 1
ATOM 676 C C . GLY A 1 87 ? -9.601 1.130 29.819 1.00 79.81 87 GLY A C 1
ATOM 677 O O . GLY A 1 87 ? -9.422 0.958 31.021 1.00 79.81 87 GLY A O 1
ATOM 678 N N . SER A 1 88 ? -10.188 2.230 29.338 1.00 80.81 88 SER A N 1
ATOM 679 C CA . SER A 1 88 ? -10.643 3.343 30.184 1.00 80.81 88 SER A CA 1
ATOM 680 C C . SER A 1 88 ? -12.040 3.162 30.791 1.00 80.81 88 SER A C 1
ATOM 682 O O . SER A 1 88 ? -12.462 3.993 31.593 1.00 80.81 88 SER A O 1
ATOM 684 N N . GLY A 1 89 ? -12.782 2.122 30.403 1.00 79.38 89 GLY A N 1
ATOM 685 C CA . GLY A 1 89 ? -14.131 1.876 30.916 1.00 79.38 89 GLY A CA 1
ATOM 686 C C . GLY A 1 89 ? -14.135 1.401 32.372 1.00 79.38 89 GLY A C 1
ATOM 687 O O . GLY A 1 89 ? -13.348 0.539 32.755 1.00 79.38 89 GLY A O 1
ATOM 688 N N . GLN A 1 90 ? -15.057 1.927 33.185 1.00 81.25 90 GLN A N 1
ATOM 689 C CA . GLN A 1 90 ? -15.308 1.412 34.533 1.00 81.25 90 GLN A CA 1
ATOM 690 C C . GLN A 1 90 ? -16.249 0.195 34.450 1.00 81.25 90 GLN A C 1
ATOM 692 O O . GLN A 1 90 ? -17.353 0.351 33.927 1.00 81.25 90 GLN A O 1
ATOM 697 N N . PRO A 1 91 ? -15.903 -0.982 35.014 1.00 80.62 91 PRO A N 1
ATOM 698 C CA . PRO A 1 91 ? -16.696 -2.212 34.863 1.00 80.62 91 PRO A CA 1
ATOM 699 C C . 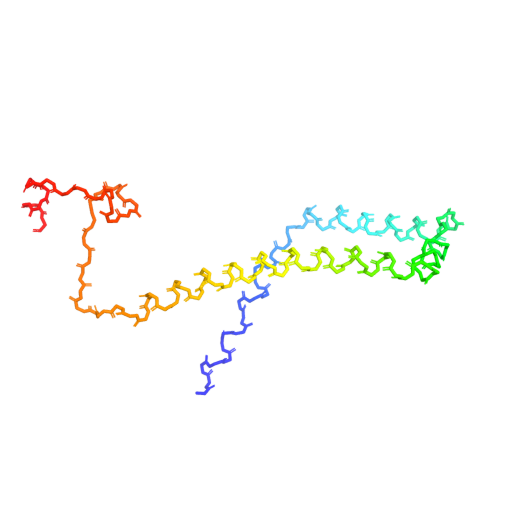PRO A 1 91 ? -18.138 -2.144 35.387 1.00 80.62 91 PRO A C 1
ATOM 701 O O . PRO A 1 91 ? -18.950 -2.997 35.054 1.00 80.62 91 PRO A O 1
ATOM 704 N N . GLY A 1 92 ? -18.456 -1.157 36.230 1.00 81.81 92 GLY A N 1
ATOM 705 C CA . GLY A 1 92 ? -19.805 -0.933 36.757 1.00 81.81 92 GLY A CA 1
ATOM 706 C C . GLY A 1 92 ? -20.679 -0.006 35.908 1.00 81.81 92 GLY A C 1
ATOM 707 O O . GLY A 1 92 ? -21.834 0.205 36.266 1.00 81.81 92 GLY A O 1
ATOM 708 N N . ASN A 1 93 ? -20.152 0.579 34.828 1.00 82.94 93 ASN A N 1
ATOM 709 C CA . ASN A 1 93 ? -20.904 1.498 33.980 1.00 82.94 93 ASN A CA 1
ATOM 710 C C . ASN A 1 93 ? -21.481 0.751 32.774 1.00 82.94 93 ASN A C 1
ATOM 712 O O . ASN A 1 93 ? -20.734 0.285 31.914 1.00 82.94 93 ASN A O 1
ATOM 716 N N . VAL A 1 94 ? -22.808 0.651 32.711 1.00 83.31 94 VAL A N 1
ATOM 717 C CA . VAL A 1 94 ? -23.520 -0.013 31.614 1.00 83.31 94 VAL A CA 1
ATOM 718 C C . VAL A 1 94 ? -24.081 1.055 30.682 1.00 83.31 94 VAL A C 1
ATOM 720 O O . VAL A 1 94 ? -24.725 1.996 31.139 1.00 83.31 94 VAL A O 1
ATOM 723 N N . ILE A 1 95 ? -23.829 0.918 29.382 1.00 83.75 95 ILE A N 1
ATOM 724 C CA . ILE A 1 95 ? -24.408 1.787 28.354 1.00 83.75 95 ILE A CA 1
ATOM 725 C C . ILE A 1 95 ? -25.542 1.010 27.687 1.00 83.75 95 ILE A C 1
ATOM 727 O O . ILE A 1 95 ? -25.315 -0.076 27.156 1.00 83.75 95 ILE A O 1
ATOM 731 N N . VAL A 1 96 ? -26.754 1.563 27.735 1.00 86.12 96 VAL A N 1
ATOM 732 C CA . VAL A 1 96 ? -27.946 1.007 27.081 1.00 86.12 96 VAL A CA 1
ATOM 733 C C . VAL A 1 96 ? -28.236 1.843 25.840 1.00 86.12 96 VAL A C 1
ATOM 735 O O . VAL A 1 96 ? -28.407 3.058 25.936 1.00 86.12 96 VAL A O 1
ATOM 738 N N . LEU A 1 97 ? -28.266 1.196 24.676 1.00 89.69 97 LEU A N 1
ATOM 739 C CA . LEU A 1 97 ? -28.618 1.822 23.405 1.00 89.69 97 LEU A CA 1
ATOM 740 C C . LEU A 1 97 ? -30.004 1.348 22.964 1.00 89.69 97 LEU A C 1
ATOM 742 O O . LEU A 1 97 ? -30.388 0.213 23.243 1.00 89.69 97 LEU A O 1
ATOM 746 N N . ALA A 1 98 ? -30.741 2.222 22.278 1.00 87.94 98 ALA A N 1
ATOM 747 C CA . ALA A 1 98 ? -31.990 1.854 21.623 1.00 87.94 98 ALA A CA 1
ATOM 748 C C . ALA A 1 98 ? -31.745 0.780 20.552 1.00 87.94 98 ALA A C 1
ATOM 750 O O . ALA A 1 98 ? -30.682 0.753 19.923 1.00 87.94 98 ALA A O 1
ATOM 751 N N . ASP A 1 99 ? -32.727 -0.094 20.328 1.00 85.06 99 ASP A N 1
ATOM 752 C CA . ASP A 1 99 ? -32.590 -1.165 19.342 1.00 85.06 99 ASP A CA 1
ATOM 753 C C . ASP A 1 99 ? -32.358 -0.594 17.930 1.00 85.06 99 ASP A C 1
ATOM 755 O O . ASP A 1 99 ? -33.014 0.356 17.497 1.00 85.06 99 ASP A O 1
ATOM 759 N N . GLY A 1 100 ? -31.369 -1.145 17.226 1.00 85.38 100 GLY A N 1
ATOM 760 C CA . GLY A 1 100 ? -30.914 -0.656 15.921 1.00 85.38 100 GLY A CA 1
ATOM 761 C C . GLY A 1 100 ? -30.002 0.583 15.937 1.00 85.38 100 GLY A C 1
ATOM 762 O O . GLY A 1 100 ? -29.542 0.987 14.866 1.00 85.38 100 GLY A O 1
ATOM 763 N N . ALA A 1 101 ? -29.687 1.176 17.096 1.00 87.00 101 ALA A N 1
ATOM 764 C CA . ALA A 1 101 ? -28.746 2.296 17.177 1.00 87.00 101 ALA A CA 1
ATOM 765 C C . ALA A 1 101 ? -27.283 1.813 17.130 1.00 87.00 101 ALA A C 1
ATOM 767 O O . ALA A 1 101 ? -26.858 0.973 17.921 1.00 87.00 101 ALA A O 1
ATOM 768 N N . THR A 1 102 ? -26.486 2.360 16.206 1.00 87.88 102 THR A N 1
ATOM 769 C CA . THR A 1 102 ? -25.064 1.997 16.030 1.00 87.88 102 THR A CA 1
ATOM 770 C C . THR A 1 102 ? -24.103 2.828 16.876 1.00 87.88 102 THR A C 1
ATOM 772 O O . THR A 1 102 ? -22.916 2.516 16.926 1.00 87.88 102 THR A O 1
ATOM 775 N N . ASP A 1 103 ? -24.592 3.915 17.470 1.00 88.44 103 ASP A N 1
ATOM 776 C CA . ASP A 1 103 ? -23.819 4.830 18.304 1.00 88.44 103 ASP A CA 1
ATOM 777 C C . ASP A 1 103 ? -24.752 5.576 19.273 1.00 88.44 103 ASP A C 1
ATOM 779 O O . ASP A 1 103 ? -25.959 5.689 19.024 1.00 88.44 103 ASP A O 1
ATOM 783 N N . GLU A 1 104 ? -24.197 6.120 20.353 1.00 86.81 104 GLU A N 1
ATOM 784 C CA . GLU A 1 104 ? -24.931 6.882 21.371 1.00 86.81 104 GLU A CA 1
ATOM 785 C C . GLU A 1 104 ? -25.610 8.131 20.790 1.00 86.81 104 GLU A C 1
ATOM 787 O O . GLU A 1 104 ? -26.712 8.490 21.202 1.00 86.81 104 GLU A O 1
ATOM 792 N N . LEU A 1 105 ? -25.009 8.734 19.760 1.00 87.62 105 LEU A N 1
ATOM 793 C CA . LEU A 1 105 ? -25.540 9.904 19.052 1.00 87.62 105 LEU A CA 1
ATOM 794 C C . LEU A 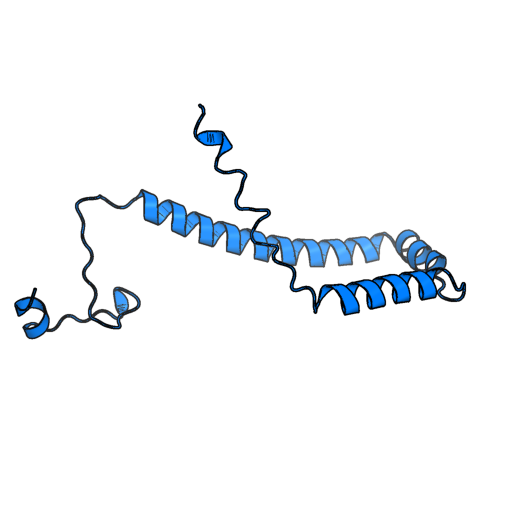1 105 ? -26.876 9.650 18.340 1.00 87.62 105 LEU A C 1
ATOM 796 O O . LEU A 1 105 ? -27.663 10.580 18.173 1.00 87.62 105 LEU A O 1
ATOM 800 N N . PHE A 1 106 ? -27.126 8.412 17.910 1.00 87.31 106 PHE A N 1
ATOM 801 C CA . PHE A 1 106 ? -28.364 8.018 17.229 1.00 87.31 106 PHE A CA 1
ATOM 802 C C . PHE A 1 106 ? -29.305 7.219 18.138 1.00 87.31 106 PHE A C 1
ATOM 804 O O . PHE A 1 106 ? -30.369 6.787 17.695 1.00 87.31 106 PHE A O 1
ATOM 811 N N . SER A 1 107 ? -28.934 7.028 19.405 1.00 88.25 107 SER A N 1
ATOM 812 C CA . SER A 1 107 ? -29.742 6.315 20.386 1.00 88.25 107 SER A CA 1
ATOM 813 C C . SER A 1 107 ? -30.827 7.232 20.949 1.00 88.25 107 SER A C 1
ATOM 815 O O . SER A 1 107 ? -30.540 8.250 21.581 1.00 88.25 107 SER A O 1
ATOM 817 N N . ASN A 1 108 ? -32.091 6.866 20.742 1.00 88.31 108 ASN A N 1
ATOM 818 C CA . ASN A 1 108 ? -33.231 7.536 21.356 1.00 88.31 108 ASN A CA 1
ATOM 819 C C . ASN A 1 108 ? -34.081 6.509 22.104 1.00 88.31 108 ASN A C 1
ATOM 821 O O . ASN A 1 108 ? -34.661 5.623 21.487 1.00 88.31 108 ASN A O 1
ATOM 825 N N . LEU A 1 109 ? -34.136 6.629 23.430 1.00 84.44 109 LEU A N 1
ATOM 826 C CA . LEU A 1 109 ? -34.949 5.766 24.281 1.00 84.44 109 LEU A CA 1
ATOM 827 C C . LEU A 1 109 ? -36.247 6.497 24.621 1.00 84.44 109 LEU A C 1
ATOM 829 O O . LEU A 1 109 ? -36.233 7.508 25.332 1.00 84.44 109 LEU A O 1
ATOM 833 N N . GLY A 1 110 ? -37.370 6.002 24.103 1.00 83.06 110 GLY A N 1
ATOM 834 C CA . GLY A 1 110 ? -38.683 6.500 24.482 1.00 83.06 110 GLY A CA 1
ATOM 835 C C . GLY A 1 110 ? -39.044 6.058 25.901 1.00 83.06 110 GLY A C 1
ATOM 836 O O . GLY A 1 110 ? -38.633 4.999 26.366 1.00 83.06 110 GLY A O 1
ATOM 837 N N . TYR A 1 111 ? -39.886 6.833 26.590 1.00 78.19 111 TYR A N 1
ATOM 838 C CA . TYR A 1 111 ? -40.341 6.495 27.949 1.00 78.19 111 TYR A CA 1
ATOM 839 C C . TYR A 1 111 ? -41.011 5.106 28.043 1.00 78.19 111 TYR A C 1
ATOM 841 O O . TYR A 1 111 ? -40.932 4.443 29.076 1.00 78.19 111 TYR A O 1
ATOM 849 N N . ARG A 1 112 ? -41.642 4.638 26.954 1.00 77.38 112 ARG A N 1
ATOM 850 C CA . ARG A 1 112 ? -42.214 3.283 26.865 1.00 77.38 112 ARG A CA 1
ATOM 851 C C . ARG A 1 112 ? -41.132 2.198 26.847 1.00 77.38 112 ARG A C 1
ATOM 853 O O . ARG A 1 112 ? -41.292 1.209 27.550 1.00 77.38 112 ARG A O 1
ATOM 860 N N . ASP A 1 113 ? -40.026 2.419 26.145 1.00 75.25 113 ASP A N 1
ATOM 861 C CA . ASP A 1 113 ? -38.939 1.437 26.009 1.00 75.25 113 ASP A CA 1
ATOM 862 C C . ASP A 1 113 ? -38.161 1.281 27.324 1.00 75.25 113 ASP A C 1
ATOM 864 O O . ASP A 1 113 ? -37.716 0.195 27.675 1.00 75.25 113 ASP A O 1
ATOM 868 N N . THR A 1 114 ? -38.071 2.350 28.124 1.00 70.81 114 THR A N 1
ATOM 869 C CA . THR A 1 114 ? -37.468 2.298 29.470 1.00 70.81 114 THR A CA 1
ATOM 870 C C . THR A 1 114 ? -38.353 1.634 30.526 1.00 70.81 114 THR A C 1
ATOM 872 O O . THR A 1 114 ? -37.893 1.402 31.639 1.00 70.81 114 THR A O 1
ATOM 875 N N . SER A 1 115 ? -39.629 1.374 30.220 1.00 73.62 115 SER A N 1
ATOM 876 C CA . SER A 1 115 ? -40.558 0.710 31.149 1.00 73.62 115 SER A CA 1
ATOM 877 C C . SER A 1 115 ? -40.574 -0.816 31.011 1.00 73.62 115 SER A C 1
ATOM 879 O O . SER A 1 115 ? -41.192 -1.488 31.832 1.00 73.62 115 SER A O 1
ATOM 881 N N . GLU A 1 116 ? -39.908 -1.344 29.980 1.00 66.81 116 GLU A N 1
ATOM 882 C CA . GLU A 1 116 ? -39.888 -2.768 29.619 1.00 66.81 116 GLU A CA 1
ATOM 883 C C . GLU A 1 116 ? -38.552 -3.465 29.967 1.00 66.81 116 GLU A C 1
ATOM 885 O O . GLU A 1 116 ? -38.370 -4.638 29.646 1.00 66.81 116 GLU A O 1
ATOM 890 N N . VAL A 1 117 ? -37.632 -2.757 30.640 1.00 59.97 117 VAL A N 1
ATOM 891 C CA . VAL A 1 117 ? -36.326 -3.266 31.114 1.00 59.97 117 VAL A CA 1
ATOM 892 C C . VAL A 1 117 ? -36.332 -3.696 32.577 1.00 59.97 117 VAL A C 1
ATOM 894 O O . VAL A 1 117 ? -37.036 -3.059 33.393 1.00 59.97 117 VAL A O 1
#